Protein AF-A0A3M2SZB0-F1 (afdb_monomer)

pLDDT: mean 91.36, std 11.22, range [49.34, 98.0]

Solvent-accessible surface area (backbone atoms only — not comparable to full-atom values): 5423 Å² total; per-residue (Å²): 129,84,82,67,76,76,58,57,56,56,54,53,52,48,35,36,72,77,68,70,43,75,75,94,62,73,89,49,80,87,48,45,66,58,56,44,56,77,72,40,57,71,69,61,36,50,63,71,75,51,61,74,83,93,28,64,66,60,56,48,57,60,47,59,61,69,75,60,79,87,78,85,81,81,78,80,88,75,78,83,130

Sequence (81 aa):
MSENYGAFQTEIYGKGTLLGQWPNVTTDPRRLEDQAREKLGSRSYNYVAGGAGEKATMDSNRLAFRQWKMYALLVPIFGER

Secondary structure (DSSP, 8-state):
----GGGHHHHHHHHHHHH----SS-S-TTTHHHHHHHHS-HHHHHHHS--STT-HHHHHHHHHHHH--------------

Radius of gyration: 19.97 Å; Cα contacts (8 Å, |Δi|>4): 22; chains: 1; bounding box: 38×25×65 Å

Structure (mmCIF, N/CA/C/O backbone):
data_AF-A0A3M2SZB0-F1
#
_entry.id   AF-A0A3M2SZB0-F1
#
loop_
_atom_site.group_PDB
_atom_site.id
_atom_site.type_symbol
_atom_site.label_atom_id
_atom_site.label_alt_id
_atom_site.label_comp_id
_atom_site.label_asym_id
_atom_site.label_entity_id
_atom_site.label_seq_id
_atom_site.pdbx_PDB_ins_code
_atom_site.Cartn_x
_atom_site.Cartn_y
_atom_site.Cartn_z
_atom_site.occupancy
_atom_site.B_iso_or_equiv
_atom_site.auth_seq_id
_atom_site.auth_comp_id
_atom_site.auth_asym_id
_atom_site.auth_atom_id
_atom_site.pdbx_PDB_model_num
ATOM 1 N N . MET A 1 1 ? 3.173 16.180 22.559 1.00 51.22 1 MET A N 1
ATOM 2 C CA . MET A 1 1 ? 2.767 14.771 22.758 1.00 51.22 1 MET A CA 1
ATOM 3 C C . MET A 1 1 ? 2.852 14.094 21.402 1.00 51.22 1 MET A C 1
ATOM 5 O O . MET A 1 1 ? 2.383 14.708 20.453 1.00 51.22 1 MET A O 1
ATOM 9 N N . SER A 1 2 ? 3.493 12.928 21.267 1.00 63.81 2 SER A N 1
ATOM 10 C CA . SER A 1 2 ? 3.476 12.214 19.982 1.00 63.81 2 SER A CA 1
ATOM 11 C C . SER 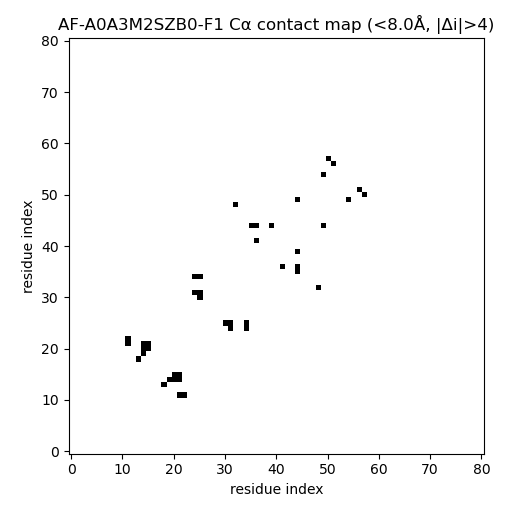A 1 2 ? 2.059 11.725 19.703 1.00 63.81 2 SER A C 1
ATOM 13 O O . SER A 1 2 ? 1.405 11.198 20.604 1.00 63.81 2 SER A O 1
ATOM 15 N N . GLU A 1 3 ? 1.580 11.895 18.479 1.00 83.38 3 GLU A N 1
ATOM 16 C CA . GLU A 1 3 ? 0.285 11.358 18.073 1.00 83.38 3 GLU A CA 1
ATOM 17 C C . GLU A 1 3 ? 0.268 9.830 18.224 1.00 83.38 3 GLU A C 1
ATOM 19 O O . GLU A 1 3 ? 1.199 9.135 17.813 1.00 83.38 3 GLU A O 1
ATOM 24 N N . ASN A 1 4 ? -0.797 9.294 18.823 1.00 89.69 4 ASN A N 1
ATOM 25 C CA . ASN A 1 4 ? -1.035 7.855 18.855 1.00 89.69 4 ASN A CA 1
ATOM 26 C C . ASN A 1 4 ? -1.792 7.443 17.586 1.00 89.69 4 ASN A C 1
ATOM 28 O O . ASN A 1 4 ? -3.022 7.405 17.573 1.00 89.69 4 ASN A O 1
ATOM 32 N N . TYR A 1 5 ? -1.055 7.103 16.527 1.00 91.06 5 TYR A N 1
ATOM 33 C CA . TYR A 1 5 ? -1.638 6.659 15.254 1.00 91.06 5 TYR A CA 1
ATOM 34 C C . TYR A 1 5 ? -2.541 5.420 15.391 1.00 91.06 5 TYR A C 1
ATOM 36 O O . TYR A 1 5 ? -3.480 5.247 14.614 1.00 91.06 5 TYR A O 1
ATOM 44 N N . GLY A 1 6 ? -2.318 4.583 16.410 1.00 91.50 6 GLY A N 1
ATOM 45 C CA . GLY A 1 6 ? -3.141 3.405 16.682 1.00 91.50 6 GLY A CA 1
ATOM 46 C C . GLY A 1 6 ? -4.576 3.732 17.105 1.00 91.50 6 GLY A C 1
ATOM 47 O O . GLY A 1 6 ? -5.444 2.868 16.997 1.00 91.50 6 GLY A O 1
ATOM 48 N N . ALA A 1 7 ? -4.861 4.962 17.547 1.00 93.69 7 ALA A N 1
ATOM 49 C CA . ALA A 1 7 ? -6.203 5.373 17.961 1.00 93.69 7 ALA A CA 1
ATOM 50 C C . ALA A 1 7 ? -7.222 5.389 16.803 1.00 93.69 7 ALA A C 1
ATOM 52 O O . ALA A 1 7 ? -8.418 5.232 17.044 1.00 93.69 7 ALA A O 1
ATOM 53 N N . PHE A 1 8 ? -6.767 5.501 15.547 1.00 93.12 8 PHE A N 1
ATOM 54 C CA . PHE A 1 8 ? -7.645 5.509 14.370 1.00 93.12 8 PHE A CA 1
ATOM 55 C C . PHE A 1 8 ? -8.469 4.217 14.221 1.00 93.12 8 PHE A C 1
ATOM 57 O O . PHE A 1 8 ? -9.579 4.239 13.691 1.00 93.12 8 PHE A O 1
ATOM 64 N N . GLN A 1 9 ? -7.987 3.089 14.756 1.00 94.56 9 GLN A N 1
ATOM 65 C CA . GLN A 1 9 ? -8.740 1.830 14.732 1.00 94.56 9 GLN A CA 1
ATOM 66 C C . GLN A 1 9 ? -10.098 1.946 15.445 1.00 94.56 9 GLN A C 1
ATOM 68 O O . GLN A 1 9 ? -11.083 1.364 14.996 1.00 94.56 9 GLN A O 1
ATOM 73 N N . THR A 1 10 ? -10.168 2.731 16.527 1.00 94.56 10 THR A N 1
ATOM 74 C CA . THR A 1 10 ? -11.393 2.935 17.308 1.00 94.56 10 THR A CA 1
ATOM 75 C C . THR A 1 10 ? -12.458 3.639 16.477 1.00 94.56 10 THR A C 1
ATOM 77 O O . THR A 1 10 ? -13.636 3.308 16.579 1.00 94.56 10 THR A O 1
ATOM 80 N N . GLU A 1 11 ? -12.051 4.566 15.608 1.00 93.94 11 GLU A N 1
ATOM 81 C CA . GLU A 1 11 ? -12.958 5.238 14.681 1.00 93.94 11 GLU A CA 1
ATOM 82 C C . GLU A 1 11 ? -13.553 4.2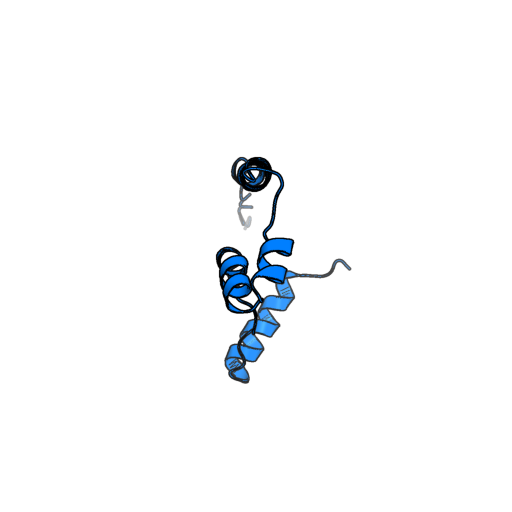49 13.671 1.00 93.94 11 GLU A C 1
ATOM 84 O O . GLU A 1 11 ? -14.769 4.231 13.478 1.00 93.94 11 GLU A O 1
ATOM 89 N N . ILE A 1 12 ? -12.718 3.393 13.069 1.00 95.12 12 ILE A N 1
ATOM 90 C CA . ILE A 1 12 ? -13.158 2.383 12.094 1.00 95.12 12 ILE A CA 1
ATOM 91 C C . ILE A 1 12 ? -14.159 1.417 12.739 1.00 95.12 12 ILE A C 1
ATOM 93 O O . ILE A 1 12 ? -15.253 1.216 12.207 1.00 95.12 12 ILE A O 1
ATOM 97 N N . TYR A 1 13 ? -13.820 0.846 13.898 1.00 95.38 13 TYR A N 1
ATOM 98 C CA . TYR A 1 13 ? -14.704 -0.093 14.592 1.00 95.38 13 TYR A CA 1
ATOM 99 C C . TYR A 1 13 ? -15.973 0.579 15.114 1.00 95.38 13 TYR A C 1
ATOM 101 O O . TYR A 1 13 ? -17.054 -0.002 15.005 1.00 95.38 13 TYR A O 1
ATOM 109 N N . GLY A 1 14 ? -15.867 1.801 15.641 1.00 96.75 14 GLY A N 1
ATOM 110 C CA . GLY A 1 14 ? -17.011 2.574 16.117 1.00 96.75 14 GLY A CA 1
ATOM 111 C C . GLY A 1 14 ? -18.010 2.860 14.998 1.00 96.75 14 GLY A C 1
ATOM 112 O O . GLY A 1 14 ? -19.196 2.577 15.150 1.00 96.75 14 GLY A O 1
ATOM 113 N N . LYS A 1 15 ? -17.535 3.334 13.839 1.00 96.81 15 LYS A N 1
ATOM 114 C CA . LYS A 1 15 ? -18.371 3.570 12.650 1.00 96.81 15 LYS A CA 1
ATOM 115 C C . LYS A 1 15 ? -19.008 2.284 12.121 1.00 96.81 15 LYS A C 1
ATOM 117 O O . LYS A 1 15 ? -20.206 2.278 11.840 1.00 96.81 15 LYS A O 1
ATOM 122 N N . GLY A 1 16 ? -18.246 1.194 12.041 1.00 96.31 16 GLY A N 1
ATOM 123 C CA . GLY A 1 16 ? -18.764 -0.098 11.587 1.00 96.31 16 GLY A CA 1
ATOM 124 C C . GLY A 1 16 ? -19.830 -0.674 12.518 1.00 96.31 16 GLY A C 1
ATOM 125 O O . GLY A 1 16 ? -20.873 -1.123 12.054 1.00 96.31 16 GLY A O 1
ATOM 126 N N . THR A 1 17 ? -19.602 -0.610 13.831 1.00 96.31 17 THR A N 1
ATOM 127 C CA . THR A 1 17 ? -20.477 -1.244 14.833 1.00 96.31 17 THR A CA 1
ATOM 128 C C . THR A 1 17 ? -21.722 -0.412 15.134 1.00 96.31 17 THR A C 1
ATOM 130 O O . THR A 1 17 ? -22.810 -0.965 15.250 1.00 96.31 17 THR A O 1
ATOM 133 N N . LEU A 1 18 ? -21.580 0.912 15.270 1.00 96.94 18 LEU A N 1
ATOM 134 C CA . LEU A 1 18 ? -22.677 1.791 15.693 1.00 96.94 18 LEU A CA 1
ATOM 135 C C . LEU A 1 18 ? -23.476 2.355 14.519 1.00 96.94 18 LEU A C 1
ATOM 137 O O . LEU A 1 18 ? -24.679 2.559 14.640 1.00 96.94 18 LEU A O 1
ATOM 141 N N . LEU A 1 19 ? -22.805 2.644 13.401 1.00 96.75 19 LEU A N 1
ATOM 142 C CA . LEU A 1 19 ? -23.408 3.329 12.253 1.00 96.75 19 LEU A CA 1
ATOM 143 C C . LEU A 1 19 ? -23.563 2.416 11.030 1.00 96.75 19 LEU A C 1
ATOM 145 O O . LEU A 1 19 ? -24.105 2.857 10.019 1.00 96.75 19 LEU A O 1
ATOM 149 N N . GLY A 1 20 ? -23.062 1.174 11.082 1.00 95.94 20 GLY A N 1
ATOM 150 C CA . GLY A 1 20 ? -23.049 0.264 9.931 1.00 95.94 20 GLY A CA 1
ATOM 151 C C . GLY A 1 20 ? -22.203 0.773 8.758 1.00 95.94 20 GLY A C 1
ATOM 152 O O . GLY A 1 20 ? -22.427 0.375 7.616 1.00 95.94 20 GLY A O 1
ATOM 153 N N . GLN A 1 21 ? -21.263 1.687 9.016 1.00 96.75 21 GLN A N 1
ATOM 154 C CA . GLN A 1 21 ? -20.451 2.334 7.988 1.00 96.75 21 GLN A CA 1
ATOM 155 C C . GLN A 1 21 ? -19.109 1.626 7.826 1.00 96.75 21 GLN A C 1
ATOM 157 O O . GLN A 1 21 ? -18.351 1.478 8.783 1.00 96.75 21 GLN A O 1
ATOM 162 N N . TRP A 1 22 ? -18.785 1.255 6.590 1.00 94.19 22 TRP A N 1
ATOM 163 C CA . TRP A 1 22 ? -17.547 0.557 6.251 1.00 94.19 22 TRP A CA 1
ATOM 164 C C . TRP A 1 22 ? -16.571 1.487 5.524 1.00 94.19 22 TRP A C 1
ATOM 166 O O . TRP A 1 22 ? -17.009 2.348 4.756 1.00 94.19 22 TRP A O 1
ATOM 176 N N . PRO A 1 23 ? -15.249 1.328 5.721 1.00 95.19 23 PRO A N 1
ATOM 177 C CA . PRO A 1 23 ? -14.262 2.065 4.945 1.00 95.19 23 PRO A CA 1
ATOM 178 C C . PRO A 1 23 ? -14.403 1.795 3.442 1.00 95.19 23 PRO A C 1
ATOM 180 O O . PRO A 1 23 ? -14.496 0.648 3.010 1.00 95.19 23 PRO A O 1
ATOM 183 N N . ASN A 1 24 ? -14.346 2.856 2.636 1.00 94.81 24 ASN A N 1
ATOM 184 C CA . ASN A 1 24 ? -14.356 2.737 1.172 1.00 94.81 24 ASN A CA 1
ATOM 185 C C . ASN A 1 24 ? -13.064 2.104 0.627 1.00 94.81 24 ASN A C 1
ATOM 187 O O . ASN A 1 24 ? -13.063 1.505 -0.447 1.00 94.81 24 ASN A O 1
ATOM 191 N N . VAL A 1 25 ? -11.961 2.246 1.364 1.00 95.81 25 VAL A N 1
ATOM 192 C CA . VAL A 1 25 ? -10.655 1.663 1.048 1.00 95.81 25 VAL A CA 1
ATOM 193 C C . VAL A 1 25 ? -10.422 0.471 1.966 1.00 95.81 25 VAL A C 1
ATOM 195 O O . VAL A 1 25 ? -10.711 0.540 3.160 1.00 95.81 25 VAL A O 1
ATOM 198 N N . THR A 1 26 ? -9.907 -0.625 1.417 1.00 95.56 26 THR A N 1
ATOM 199 C CA . THR A 1 26 ? -9.613 -1.825 2.204 1.00 95.56 26 THR A CA 1
ATOM 200 C C . THR A 1 26 ? -8.586 -1.542 3.305 1.00 95.56 26 THR A C 1
ATOM 202 O O . THR A 1 26 ? -7.603 -0.833 3.099 1.00 95.56 26 THR A O 1
ATOM 205 N N . THR A 1 27 ? -8.803 -2.128 4.482 1.00 95.25 27 THR A N 1
ATOM 206 C CA . THR A 1 27 ? -7.846 -2.098 5.596 1.00 95.25 27 THR A CA 1
ATOM 207 C C . THR A 1 27 ? -6.762 -3.174 5.470 1.00 95.25 27 THR A C 1
ATOM 209 O O . THR A 1 27 ? -5.821 -3.174 6.261 1.00 95.25 27 THR A O 1
ATOM 212 N N . ASP A 1 28 ? -6.854 -4.078 4.482 1.00 95.56 28 ASP A N 1
ATOM 213 C CA . ASP A 1 28 ? -5.800 -5.048 4.173 1.00 95.56 28 ASP A CA 1
ATOM 214 C C . ASP A 1 28 ? -4.814 -4.438 3.161 1.00 95.56 28 ASP A C 1
ATOM 216 O O . ASP A 1 28 ? -5.142 -4.321 1.973 1.00 95.56 28 ASP A O 1
ATOM 220 N N . PRO A 1 29 ? -3.578 -4.098 3.571 1.00 92.94 29 PRO A N 1
ATOM 221 C CA . PRO A 1 29 ? -2.611 -3.461 2.683 1.00 92.94 29 PRO A CA 1
ATOM 222 C C . PRO A 1 29 ? -2.227 -4.333 1.479 1.00 92.94 29 PRO A C 1
ATOM 224 O O . PRO A 1 29 ? -1.754 -3.809 0.472 1.00 92.94 29 PRO A O 1
ATOM 227 N N . ARG A 1 30 ? -2.445 -5.654 1.541 1.00 94.06 30 ARG A N 1
ATOM 228 C CA . ARG A 1 30 ? -2.162 -6.580 0.432 1.00 94.06 30 ARG A CA 1
ATOM 229 C C . ARG A 1 30 ? -3.187 -6.478 -0.696 1.00 94.06 30 ARG A C 1
ATOM 231 O O . ARG A 1 30 ? -2.898 -6.928 -1.795 1.00 94.06 30 ARG A O 1
ATOM 238 N N . ARG A 1 31 ? -4.367 -5.908 -0.430 1.00 97.31 31 ARG A N 1
ATOM 239 C CA . ARG A 1 31 ? -5.484 -5.811 -1.384 1.00 97.31 31 ARG A CA 1
ATOM 240 C C . ARG A 1 31 ? -5.659 -4.414 -1.978 1.00 97.31 31 ARG A C 1
ATOM 242 O O . ARG A 1 31 ? -6.499 -4.233 -2.853 1.00 97.31 31 ARG A O 1
ATOM 249 N N . LEU A 1 32 ? -4.875 -3.433 -1.523 1.00 96.88 32 LEU A N 1
ATOM 250 C CA . LEU A 1 32 ? -4.947 -2.052 -2.012 1.00 96.88 32 LEU A CA 1
ATOM 251 C C . LEU A 1 32 ? -4.681 -1.956 -3.518 1.00 96.88 32 LEU A C 1
ATOM 253 O O . LEU A 1 32 ? -5.368 -1.215 -4.213 1.00 96.88 32 LEU A O 1
ATOM 257 N N . GLU A 1 33 ? -3.705 -2.712 -4.024 1.00 95.88 33 GLU A N 1
ATOM 258 C CA . GLU A 1 33 ? -3.354 -2.690 -5.446 1.00 95.88 33 GLU A CA 1
ATOM 259 C C . GLU A 1 33 ? -4.480 -3.248 -6.324 1.00 95.88 33 GLU A C 1
ATOM 261 O O . GLU A 1 33 ? -4.815 -2.644 -7.343 1.00 95.88 33 GLU A O 1
ATOM 266 N N . ASP A 1 34 ? -5.102 -4.353 -5.908 1.00 97.38 34 ASP A N 1
ATOM 267 C CA . ASP A 1 34 ? -6.226 -4.952 -6.632 1.00 97.38 34 ASP A CA 1
ATOM 268 C C . ASP A 1 34 ? -7.462 -4.049 -6.580 1.00 97.38 34 ASP A C 1
ATOM 270 O O . ASP A 1 34 ? -8.072 -3.782 -7.615 1.00 97.38 34 ASP A O 1
ATOM 274 N N . GLN A 1 35 ? -7.774 -3.477 -5.410 1.00 97.75 35 GLN A N 1
ATOM 275 C CA . GLN A 1 35 ? -8.861 -2.505 -5.285 1.00 97.75 35 GLN A CA 1
ATOM 276 C C . GLN A 1 35 ? -8.619 -1.277 -6.181 1.00 97.75 35 GLN A C 1
ATOM 278 O O . GLN A 1 35 ? -9.544 -0.787 -6.828 1.00 97.75 35 GLN A O 1
ATOM 283 N N . ALA A 1 36 ? -7.380 -0.781 -6.263 1.00 97.31 36 ALA A N 1
ATOM 284 C CA . ALA A 1 36 ? -7.029 0.323 -7.151 1.00 97.31 36 ALA A CA 1
ATOM 285 C C . ALA A 1 36 ? -7.153 -0.065 -8.633 1.00 97.31 36 ALA A C 1
ATOM 287 O O . ALA A 1 36 ? -7.631 0.745 -9.427 1.00 97.31 36 ALA A O 1
ATOM 288 N N . ARG A 1 37 ? -6.778 -1.297 -9.006 1.00 97.25 37 ARG A N 1
ATOM 289 C CA . ARG A 1 37 ? -6.925 -1.826 -10.373 1.00 97.25 37 ARG A CA 1
ATOM 290 C C . ARG A 1 37 ? -8.386 -1.871 -10.818 1.00 97.25 37 ARG A C 1
ATOM 292 O O . ARG A 1 37 ? -8.672 -1.565 -11.969 1.00 97.25 37 ARG A O 1
ATOM 299 N N . GLU A 1 38 ? -9.302 -2.210 -9.914 1.00 97.12 38 GLU A N 1
ATOM 300 C CA . GLU A 1 38 ? -10.746 -2.240 -10.187 1.00 97.12 38 GLU A CA 1
ATOM 301 C C . GLU A 1 38 ? -11.376 -0.843 -10.299 1.00 97.12 38 GLU A C 1
ATOM 303 O O . GLU A 1 38 ? -12.386 -0.671 -10.982 1.00 97.12 38 GLU A O 1
ATOM 308 N N . LYS A 1 39 ? -10.826 0.157 -9.596 1.00 97.12 39 LYS A N 1
ATOM 309 C CA . LYS A 1 39 ? -11.421 1.502 -9.494 1.00 97.12 39 LYS A CA 1
ATOM 310 C C . LYS A 1 39 ? -10.812 2.534 -10.441 1.00 97.12 39 LYS A C 1
ATOM 312 O O . LYS A 1 39 ? -11.491 3.500 -10.786 1.00 97.12 39 LYS A O 1
ATOM 317 N N . LEU A 1 40 ? -9.552 2.377 -10.839 1.00 97.12 40 LEU A N 1
ATOM 318 C CA . LEU A 1 40 ? -8.861 3.314 -11.722 1.00 97.12 40 LEU A CA 1
ATOM 319 C C . LEU A 1 40 ? -9.015 2.921 -13.193 1.00 97.12 40 LEU A C 1
ATOM 321 O O . LEU A 1 40 ? -9.001 1.749 -13.554 1.00 97.12 40 LEU A O 1
ATOM 325 N N . GLY A 1 41 ? -9.068 3.925 -14.071 1.00 98.00 41 GLY A N 1
ATOM 326 C CA . GLY A 1 41 ? -8.907 3.695 -15.505 1.00 98.00 41 GLY A CA 1
ATOM 327 C C . GLY A 1 41 ? -7.519 3.127 -15.824 1.00 98.00 41 GLY A C 1
ATOM 328 O O . GLY A 1 41 ? -6.537 3.461 -15.158 1.00 98.00 41 GLY A O 1
ATOM 329 N N . SER A 1 42 ? -7.425 2.315 -16.881 1.00 96.88 42 SER A N 1
ATOM 330 C CA . SER A 1 42 ? -6.204 1.583 -17.261 1.00 96.88 42 SER A CA 1
ATOM 331 C C . SER A 1 42 ? -4.959 2.470 -17.363 1.00 96.88 42 SER A C 1
ATOM 333 O O . SER A 1 42 ? -3.905 2.110 -16.846 1.00 96.88 42 SER A O 1
ATOM 335 N N . ARG A 1 43 ? -5.075 3.662 -17.964 1.00 97.19 43 ARG A N 1
ATOM 336 C CA . ARG A 1 43 ? -3.972 4.633 -18.063 1.00 97.19 43 ARG A CA 1
ATOM 337 C C . ARG A 1 43 ? -3.472 5.078 -16.689 1.00 97.19 43 ARG A C 1
ATOM 339 O O . ARG A 1 43 ? -2.270 5.048 -16.443 1.00 97.19 43 ARG A O 1
ATOM 346 N N . SER A 1 44 ? -4.382 5.495 -15.811 1.00 97.75 44 SER A N 1
ATOM 347 C CA . SER A 1 44 ? -4.041 5.987 -14.473 1.00 97.75 44 SER A CA 1
ATOM 348 C C . SER A 1 44 ? -3.453 4.874 -13.614 1.00 97.75 44 SER A C 1
ATOM 350 O O . SER A 1 44 ? -2.433 5.082 -12.963 1.00 97.75 44 SER A O 1
ATOM 352 N N . TYR A 1 45 ? -4.048 3.680 -13.669 1.00 97.88 45 TYR A N 1
ATOM 353 C CA . TYR A 1 45 ? -3.526 2.512 -12.972 1.00 97.88 45 TYR A CA 1
ATOM 354 C C . TYR A 1 45 ? -2.109 2.167 -13.445 1.00 97.88 45 TYR A C 1
ATOM 356 O O . TYR A 1 45 ? -1.201 2.080 -12.626 1.00 97.88 45 TYR A O 1
ATOM 364 N N . ASN A 1 46 ? -1.891 2.049 -14.758 1.00 95.81 46 ASN A N 1
ATOM 365 C CA . ASN A 1 46 ? -0.584 1.691 -15.316 1.00 95.81 46 ASN A CA 1
ATOM 366 C C . ASN A 1 46 ? 0.496 2.738 -15.028 1.00 95.81 46 ASN A C 1
ATOM 368 O O . ASN A 1 46 ? 1.660 2.378 -14.881 1.00 95.81 46 ASN A O 1
ATOM 372 N N . TYR A 1 47 ? 0.124 4.016 -14.934 1.00 96.19 47 TYR A N 1
ATOM 373 C CA . TYR A 1 47 ? 1.056 5.069 -14.544 1.00 96.19 47 TYR A CA 1
ATOM 374 C C . TYR A 1 47 ? 1.497 4.925 -13.080 1.00 96.19 47 TYR A C 1
ATOM 376 O O . TYR A 1 47 ? 2.685 5.005 -12.789 1.00 96.19 47 TYR A O 1
ATOM 384 N N . VAL A 1 48 ? 0.555 4.669 -12.164 1.00 96.19 48 VAL A N 1
ATOM 385 C CA . VAL A 1 48 ? 0.835 4.556 -10.721 1.00 96.19 48 VAL A CA 1
ATOM 386 C C . VAL A 1 48 ? 1.503 3.225 -10.360 1.00 96.19 48 VAL A C 1
ATOM 388 O O . VAL A 1 48 ? 2.445 3.202 -9.576 1.00 96.19 48 VAL A O 1
ATOM 391 N N . ALA A 1 49 ? 1.033 2.114 -10.930 1.00 95.19 49 ALA A N 1
ATOM 392 C CA . ALA A 1 49 ? 1.570 0.770 -10.700 1.00 95.19 49 ALA A CA 1
ATOM 393 C C . ALA A 1 49 ? 2.804 0.455 -11.571 1.00 95.19 49 ALA A C 1
ATOM 395 O O . ALA A 1 49 ? 3.366 -0.647 -11.511 1.00 95.19 49 ALA A O 1
ATOM 396 N N . GLY A 1 50 ? 3.190 1.383 -12.447 1.00 93.12 50 GLY A N 1
ATOM 397 C CA . GLY A 1 50 ? 4.349 1.265 -13.319 1.00 93.12 50 GLY A CA 1
ATOM 398 C C . GLY A 1 50 ? 5.664 1.232 -12.541 1.00 93.12 50 GLY A C 1
ATOM 399 O O . GLY A 1 50 ? 5.777 1.747 -11.434 1.00 93.12 50 GLY A O 1
ATOM 400 N N . GLY A 1 51 ? 6.676 0.624 -13.150 1.00 92.69 51 GLY A N 1
ATOM 401 C CA . GLY A 1 51 ? 8.051 0.606 -12.663 1.00 92.69 51 GLY A CA 1
ATOM 402 C C . GLY A 1 51 ? 9.004 0.558 -13.847 1.00 92.69 51 GLY A C 1
ATOM 403 O O . GLY A 1 51 ? 8.578 0.296 -14.972 1.00 92.69 51 GLY A O 1
ATOM 404 N N . ALA A 1 52 ? 10.284 0.826 -13.610 1.00 92.62 52 ALA A N 1
ATOM 405 C CA . ALA A 1 52 ? 11.283 0.762 -14.669 1.00 92.62 52 ALA A CA 1
ATOM 406 C C . A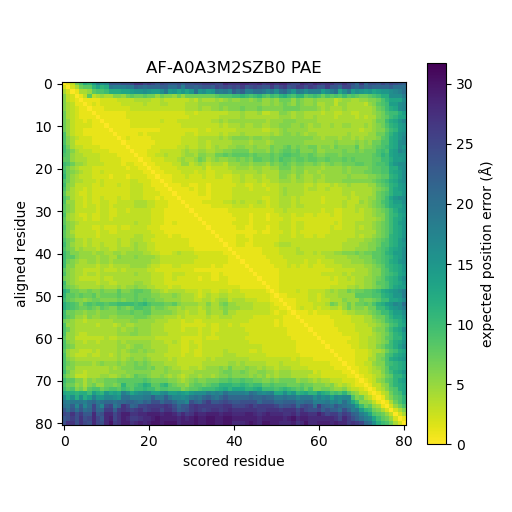LA A 1 52 ? 11.541 -0.694 -15.098 1.00 92.62 52 ALA A C 1
ATOM 408 O O . ALA A 1 52 ? 11.729 -1.573 -14.252 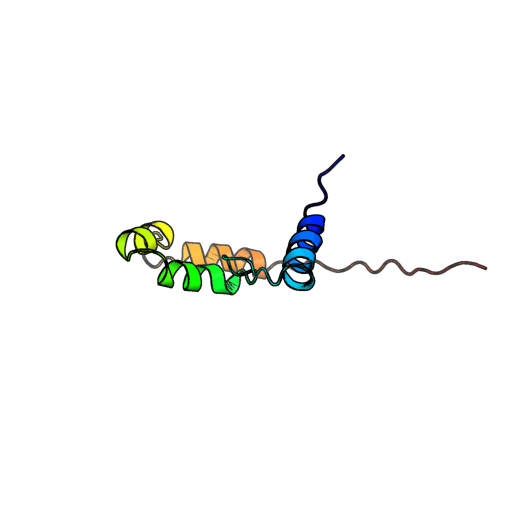1.00 92.62 52 ALA A O 1
ATOM 409 N N . GLY A 1 53 ? 11.580 -0.933 -16.413 1.00 93.88 53 GLY A N 1
ATOM 410 C CA . GLY A 1 53 ? 11.864 -2.248 -16.994 1.00 93.88 53 GLY A CA 1
ATOM 411 C C . GLY A 1 53 ? 10.915 -3.341 -16.491 1.00 93.88 53 GLY A C 1
ATOM 412 O O . GLY A 1 53 ? 9.709 -3.137 -16.388 1.00 93.88 53 GLY A O 1
ATOM 413 N N . GLU A 1 54 ? 11.477 -4.497 -16.140 1.00 93.88 54 GLU A N 1
ATOM 414 C CA . GLU A 1 54 ? 10.750 -5.655 -15.592 1.00 93.88 54 GLU A CA 1
ATOM 415 C C . GLU A 1 54 ? 10.213 -5.428 -14.161 1.00 93.88 54 GLU A C 1
ATOM 417 O O . GLU A 1 54 ? 9.519 -6.276 -13.619 1.00 93.88 54 GLU A O 1
ATOM 422 N N . LYS A 1 55 ? 10.492 -4.274 -13.532 1.00 94.75 55 LYS A N 1
ATOM 423 C CA . LYS A 1 55 ? 10.132 -3.949 -12.135 1.00 94.75 55 LYS A CA 1
ATOM 424 C C . LYS A 1 55 ? 10.866 -4.767 -11.061 1.00 94.75 55 LYS A C 1
ATOM 426 O O . LYS A 1 55 ? 10.529 -4.653 -9.884 1.00 94.75 55 LYS A O 1
ATOM 431 N N . ALA A 1 56 ? 11.946 -5.466 -11.414 1.00 96.25 56 ALA A N 1
ATOM 432 C CA . ALA A 1 56 ? 12.766 -6.247 -10.478 1.00 96.25 56 ALA A CA 1
ATOM 433 C C . ALA A 1 56 ? 13.247 -5.447 -9.244 1.00 96.25 56 ALA A C 1
ATOM 435 O O . ALA A 1 56 ? 13.340 -5.976 -8.133 1.00 96.25 56 ALA A O 1
ATO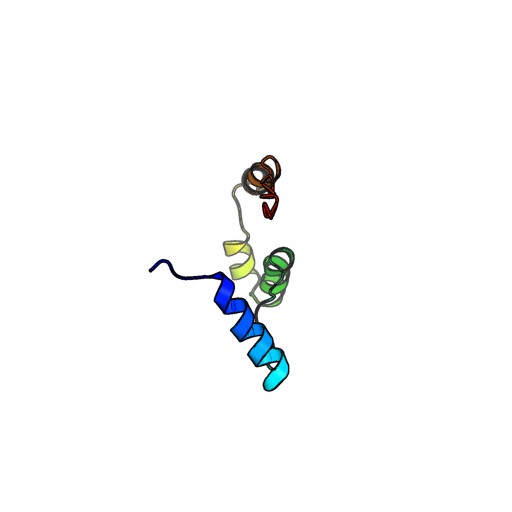M 436 N N . THR A 1 57 ? 13.516 -4.146 -9.400 1.00 96.25 57 THR A N 1
ATOM 437 C CA . THR A 1 57 ? 13.884 -3.265 -8.278 1.00 96.25 57 THR A CA 1
ATOM 438 C C . THR A 1 57 ? 12.718 -3.031 -7.313 1.00 96.25 57 THR A C 1
ATOM 440 O O . THR A 1 57 ? 12.930 -2.965 -6.104 1.00 96.25 57 THR A O 1
ATOM 443 N N . MET A 1 58 ? 11.479 -2.943 -7.807 1.00 96.44 58 MET A N 1
ATOM 444 C CA . MET A 1 58 ? 10.298 -2.795 -6.948 1.00 96.44 58 MET A CA 1
ATOM 445 C C . MET A 1 58 ? 10.077 -4.045 -6.092 1.00 96.44 58 MET A C 1
ATOM 447 O O . MET A 1 58 ? 9.807 -3.926 -4.895 1.00 96.44 58 MET A O 1
ATOM 451 N N . ASP A 1 59 ? 10.252 -5.229 -6.680 1.00 95.19 59 ASP A N 1
ATOM 452 C CA . ASP A 1 59 ? 10.176 -6.495 -5.947 1.00 95.19 59 ASP A CA 1
ATOM 453 C C . ASP A 1 59 ? 11.294 -6.592 -4.906 1.00 95.19 59 ASP A C 1
ATOM 455 O O . ASP A 1 59 ? 11.041 -6.916 -3.742 1.00 95.19 59 ASP A O 1
ATOM 459 N N . SER A 1 60 ? 12.513 -6.198 -5.284 1.00 97.12 60 SER A N 1
ATOM 460 C CA . SER A 1 60 ? 13.668 -6.145 -4.380 1.00 97.12 60 SER A CA 1
ATOM 461 C C . SER A 1 60 ? 13.426 -5.220 -3.177 1.00 97.12 60 SER A C 1
ATOM 463 O O . SER A 1 60 ? 13.742 -5.595 -2.046 1.00 97.12 60 SER A O 1
ATOM 465 N N . ASN A 1 61 ? 12.778 -4.063 -3.371 1.00 96.31 61 ASN A N 1
ATOM 466 C CA . ASN A 1 61 ? 12.399 -3.158 -2.276 1.00 96.31 61 ASN A CA 1
ATOM 467 C C . ASN A 1 61 ? 11.448 -3.830 -1.275 1.00 96.31 61 ASN A C 1
ATOM 469 O O . ASN A 1 61 ? 11.625 -3.703 -0.063 1.00 96.31 61 ASN A O 1
ATOM 473 N N . ARG A 1 62 ? 10.444 -4.577 -1.758 1.00 94.44 62 ARG A N 1
ATOM 474 C CA . ARG A 1 62 ? 9.523 -5.323 -0.881 1.00 94.44 62 ARG A CA 1
ATOM 475 C C . ARG A 1 62 ? 10.240 -6.458 -0.150 1.00 94.44 62 ARG A C 1
ATOM 477 O O . ARG A 1 62 ? 9.929 -6.720 1.013 1.00 94.44 62 ARG A O 1
ATOM 484 N N . LEU A 1 63 ? 11.178 -7.135 -0.814 1.00 96.69 63 LEU A N 1
ATOM 485 C CA . LEU A 1 63 ? 11.965 -8.217 -0.221 1.00 96.69 63 LEU A CA 1
ATOM 486 C C . LEU A 1 63 ? 12.885 -7.720 0.897 1.00 96.69 63 LEU A C 1
ATOM 488 O O . LEU A 1 63 ? 12.972 -8.391 1.925 1.00 96.69 63 LEU A O 1
ATOM 492 N N . ALA A 1 64 ? 13.493 -6.540 0.755 1.00 97.62 64 ALA A N 1
ATOM 493 C CA . ALA A 1 64 ? 14.393 -5.970 1.759 1.00 97.62 64 ALA A CA 1
ATOM 494 C C . ALA A 1 64 ? 13.744 -5.880 3.155 1.00 97.62 64 ALA A C 1
ATOM 496 O O . ALA A 1 64 ? 14.334 -6.307 4.145 1.00 97.62 64 ALA A O 1
ATOM 497 N N . PHE A 1 65 ? 12.485 -5.437 3.248 1.00 95.75 65 PHE A N 1
ATOM 498 C CA . PHE A 1 65 ? 11.762 -5.395 4.528 1.00 95.75 65 PHE A CA 1
ATOM 499 C C . PHE A 1 65 ? 11.436 -6.781 5.091 1.00 95.75 65 PHE A C 1
ATOM 501 O O . PHE A 1 65 ? 11.334 -6.946 6.303 1.00 95.75 65 PHE A O 1
ATOM 508 N N . ARG A 1 66 ? 11.274 -7.800 4.238 1.00 95.19 66 ARG A N 1
ATOM 509 C CA . ARG A 1 66 ? 10.965 -9.166 4.691 1.00 95.19 66 ARG A CA 1
ATOM 510 C C . ARG A 1 66 ? 12.171 -9.869 5.300 1.00 95.19 66 ARG A C 1
ATOM 512 O O . ARG A 1 66 ? 11.966 -10.819 6.057 1.00 95.19 66 ARG A O 1
ATOM 519 N N . GLN A 1 67 ? 13.383 -9.425 4.978 1.00 97.19 67 GLN A N 1
ATOM 520 C CA . GLN A 1 67 ? 14.625 -9.986 5.511 1.00 97.19 67 GLN A CA 1
ATOM 521 C C . GLN A 1 67 ? 14.823 -9.648 6.993 1.00 97.19 67 GLN A C 1
ATOM 523 O O . GLN A 1 67 ? 15.406 -10.443 7.725 1.00 97.19 67 GLN A O 1
ATOM 528 N N . TRP A 1 68 ? 14.275 -8.524 7.459 1.00 96.62 68 TRP A N 1
ATOM 529 C CA . TRP A 1 68 ? 14.389 -8.086 8.847 1.00 96.62 68 TRP A CA 1
ATOM 530 C C . TRP A 1 68 ? 13.147 -8.448 9.655 1.00 96.62 68 TRP A C 1
ATOM 532 O O . TRP A 1 68 ? 12.016 -8.333 9.180 1.00 96.62 68 TRP A O 1
ATOM 542 N N . LYS A 1 69 ? 13.359 -8.896 10.894 1.00 94.88 69 LYS A N 1
ATOM 543 C CA . LYS A 1 69 ? 12.294 -9.257 11.835 1.00 94.88 69 LYS A CA 1
ATOM 544 C C . LYS A 1 69 ? 12.411 -8.400 13.085 1.00 94.88 69 LYS A C 1
ATOM 546 O O . LYS A 1 69 ? 13.505 -8.212 13.607 1.00 94.88 69 LYS A O 1
ATOM 551 N N . MET A 1 70 ? 11.274 -7.910 13.568 1.00 93.19 70 MET A 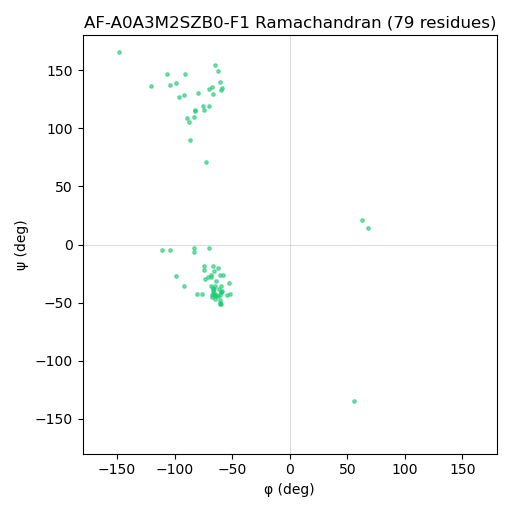N 1
ATOM 552 C CA . MET A 1 70 ? 11.190 -7.354 14.914 1.00 93.19 70 MET A CA 1
ATOM 553 C C . MET A 1 70 ? 11.080 -8.509 15.905 1.00 93.19 70 MET A C 1
ATOM 555 O O . MET A 1 70 ? 10.239 -9.391 15.730 1.00 93.19 70 MET A O 1
ATOM 559 N N . TYR A 1 71 ? 11.911 -8.494 16.942 1.00 93.06 71 TYR A N 1
ATOM 560 C CA . TYR A 1 71 ? 11.790 -9.422 18.061 1.00 93.06 71 TYR A CA 1
ATOM 561 C C . TYR A 1 71 ? 10.922 -8.787 19.142 1.00 93.06 71 TYR A C 1
ATOM 563 O O . TYR A 1 71 ? 11.159 -7.649 19.548 1.00 93.06 71 TYR A O 1
ATOM 571 N N . ALA A 1 72 ? 9.910 -9.518 19.602 1.00 90.06 72 ALA A N 1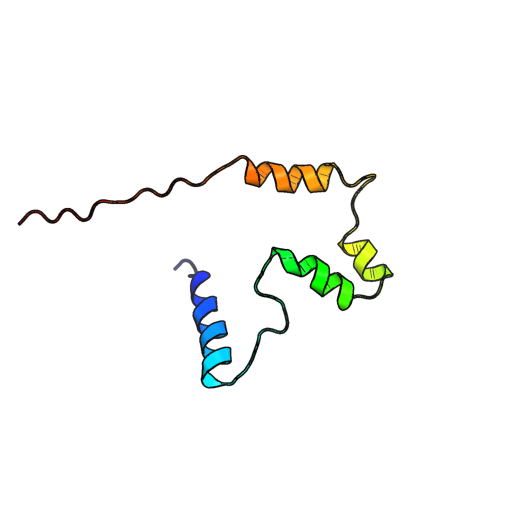
ATOM 572 C CA . ALA A 1 72 ? 9.116 -9.094 20.742 1.00 90.06 72 ALA A CA 1
ATOM 573 C C . ALA A 1 72 ? 9.935 -9.311 22.019 1.00 90.06 72 ALA A C 1
ATOM 575 O O . ALA A 1 72 ? 10.248 -10.449 22.370 1.00 90.06 72 ALA A O 1
ATOM 576 N N . LEU A 1 73 ? 10.275 -8.226 22.715 1.00 89.44 73 LEU A N 1
ATOM 577 C CA . LEU A 1 73 ? 10.793 -8.323 24.072 1.00 89.44 73 LEU A CA 1
ATOM 578 C C . LEU A 1 73 ? 9.604 -8.448 25.020 1.00 89.44 73 LEU A C 1
ATOM 580 O O . LEU A 1 73 ? 8.851 -7.494 25.215 1.00 89.44 73 LEU A O 1
ATOM 584 N N . LEU A 1 74 ? 9.429 -9.629 25.602 1.00 86.19 74 LEU A N 1
ATOM 585 C CA . LEU A 1 74 ? 8.463 -9.812 26.672 1.00 86.19 74 LEU A CA 1
ATOM 586 C C . LEU A 1 74 ? 9.113 -9.346 27.976 1.00 86.19 74 LEU A C 1
ATOM 588 O O . LEU A 1 74 ? 10.106 -9.924 28.409 1.00 86.19 74 LEU A O 1
ATOM 592 N N . VAL A 1 75 ? 8.574 -8.291 28.586 1.00 80.38 75 VAL A N 1
ATOM 593 C CA . VAL A 1 75 ? 8.975 -7.892 29.939 1.00 80.38 75 VAL A CA 1
ATOM 594 C C . VAL A 1 75 ? 8.198 -8.776 30.912 1.00 80.38 75 VAL A C 1
ATOM 596 O O . VAL A 1 75 ? 6.966 -8.696 30.934 1.00 80.38 75 VAL A O 1
ATOM 599 N N . PRO A 1 76 ? 8.861 -9.649 31.689 1.00 72.19 76 PRO A N 1
ATOM 600 C CA . PRO A 1 76 ? 8.155 -10.462 32.655 1.00 72.19 76 PRO A CA 1
ATOM 601 C C . PRO A 1 76 ? 7.652 -9.570 33.793 1.00 72.19 76 PRO A C 1
ATOM 603 O O . PRO A 1 76 ? 8.422 -8.926 34.502 1.00 72.19 76 PRO A O 1
ATOM 606 N N . ILE A 1 77 ? 6.334 -9.548 33.964 1.00 69.00 77 ILE A N 1
ATOM 607 C CA . ILE A 1 77 ? 5.645 -8.996 35.134 1.00 69.00 77 ILE A CA 1
ATOM 608 C C . ILE A 1 77 ? 5.862 -9.951 36.316 1.00 69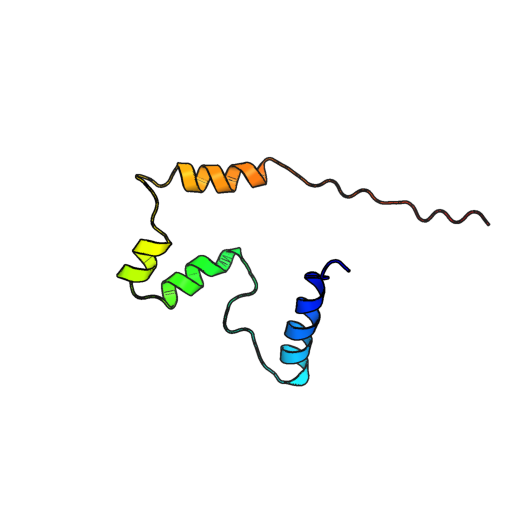.00 77 ILE A C 1
ATOM 610 O O . ILE A 1 77 ? 4.958 -10.674 36.724 1.00 69.00 77 ILE A O 1
ATOM 614 N N . PHE A 1 78 ? 7.085 -10.009 36.844 1.00 64.25 78 PHE A N 1
ATOM 615 C CA . PHE A 1 78 ? 7.317 -10.598 38.159 1.00 64.25 78 PHE A CA 1
ATOM 616 C C . PHE A 1 78 ? 7.128 -9.503 39.206 1.00 64.25 78 PHE A C 1
ATOM 618 O O . PHE A 1 78 ? 7.954 -8.606 39.342 1.00 64.25 78 PHE A O 1
ATOM 625 N N . GLY A 1 79 ? 5.998 -9.566 39.910 1.00 52.91 79 GLY A N 1
ATOM 626 C CA . GLY A 1 79 ? 5.819 -8.856 41.168 1.00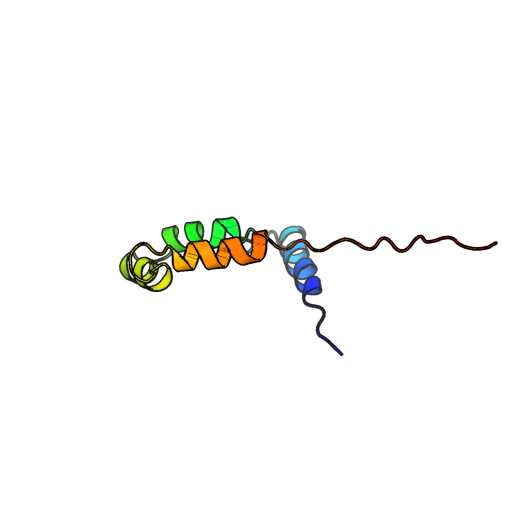 52.91 79 GLY A CA 1
ATOM 627 C C . GLY A 1 79 ? 6.590 -9.588 42.259 1.00 52.91 79 GLY A C 1
ATOM 628 O O . GLY A 1 79 ? 6.313 -10.759 42.527 1.00 52.91 79 GLY A O 1
ATOM 629 N N . GLU A 1 80 ? 7.552 -8.914 42.880 1.00 54.12 80 GLU A N 1
ATOM 630 C CA . GLU A 1 80 ? 7.955 -9.288 44.231 1.00 54.12 80 GLU A CA 1
ATOM 631 C C . GLU A 1 80 ? 6.777 -8.990 45.167 1.00 54.12 80 GLU A C 1
ATOM 633 O O . GLU A 1 80 ? 6.159 -7.925 45.094 1.00 54.12 80 GLU A O 1
ATOM 638 N N . ARG A 1 81 ? 6.418 -9.998 45.966 1.00 49.34 81 ARG A N 1
ATOM 639 C CA . ARG A 1 81 ? 5.555 -9.842 47.139 1.00 49.34 81 ARG A CA 1
ATOM 640 C C . ARG A 1 81 ? 6.296 -9.082 48.225 1.00 49.34 81 ARG A C 1
ATOM 642 O O . ARG A 1 81 ? 7.510 -9.345 48.359 1.00 49.34 81 ARG A O 1
#

Foldseek 3Di:
DDDPPVCVVVVQCCCCPPVVDHDPADPPPVCRLVSCVVVDDPVVSCVVVPDPDPCVVVVVVVVVVVVDDDDDDDDDPDDDD

Mean predicted aligned error: 6.49 Å